Protein AF-A0A662FPD0-F1 (afdb_monomer)

Solvent-accessible surface area (backbone atoms only — not comparable to full-atom values): 5052 Å² total; per-residue (Å²): 114,72,66,61,51,59,62,49,65,75,47,68,66,35,76,45,62,53,95,88,71,51,72,80,45,68,43,41,82,64,75,65,54,89,88,61,78,83,54,94,91,59,52,70,61,48,47,26,27,22,24,51,9,54,76,39,99,46,76,27,78,29,73,45,98,83,37,36,39,35,34,18,42,73,37,36,78,79,44,76,46,77,66,121

Secondary structure (DSSP, 8-state):
-HHHHHHHTTSSSEEEE-TTS-EEEEEE--PPPTTPPP-TT--HHHHHHHHHHHHSS--EEEE-TTSEEEEEETTEEEEEEE--

Mean predicted aligned error: 2.82 Å

Sequence (84 aa):
NWESIKELAQLDGAFVMDRAGRIYCAGAYILVKNGVRAHPGFGGRHLAAASITQETDSVAFALSSSGTLRIFEDGKVVFQQDLG

Nearest PDB structures (foldseek):
  4yxm-assembly1_A  TM=8.304E-01  e=1.173E-02  Thermotoga maritima
  3c1y-assembly1_A  TM=8.215E-01  e=1.857E-02  Thermotoga maritima
  7y0d-assembly1_G  TM=8.134E-01  e=2.102E-01  Mycolicibacterium smegmatis MC2 155
  2vdw-assembly2_C  TM=4.429E-01  e=4.021E+00  Orthopoxvirus vaccinia

Structure (mmCIF, N/CA/C/O backbone):
data_AF-A0A662FPD0-F1
#
_entry.id   AF-A0A662FPD0-F1
#
loop_
_atom_site.group_PDB
_atom_site.id
_atom_site.type_symbol
_atom_site.label_atom_id
_atom_site.label_alt_id
_atom_site.label_comp_id
_atom_site.label_asym_id
_atom_site.label_entity_id
_atom_site.label_seq_id
_atom_site.pdbx_PDB_ins_code
_atom_site.Cartn_x
_atom_site.Cartn_y
_atom_site.Cartn_z
_atom_site.occupancy
_atom_site.B_iso_or_equiv
_atom_site.auth_seq_id
_atom_site.auth_comp_id
_atom_site.auth_asym_id
_atom_site.auth_atom_id
_atom_site.pdbx_PDB_model_num
ATOM 1 N N . ASN A 1 1 ? 14.738 -6.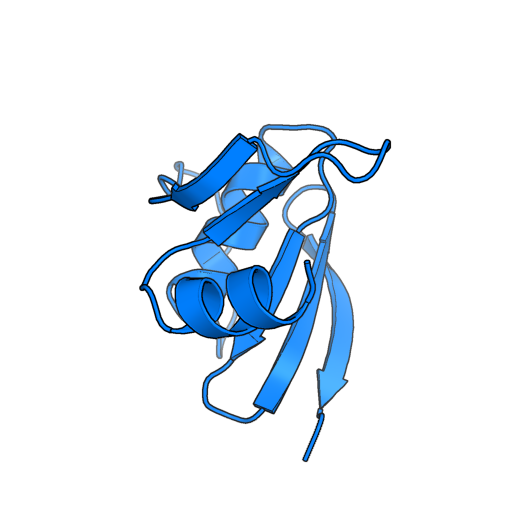291 -12.373 1.00 86.00 1 ASN A N 1
ATOM 2 C CA . ASN A 1 1 ? 15.873 -6.463 -11.442 1.00 86.00 1 ASN A CA 1
ATOM 3 C C . ASN A 1 1 ? 15.352 -6.218 -10.030 1.00 86.00 1 ASN A C 1
ATOM 5 O O . ASN A 1 1 ? 14.641 -5.238 -9.849 1.00 86.00 1 ASN A O 1
ATOM 9 N N . TRP A 1 2 ? 15.636 -7.110 -9.078 1.00 92.00 2 TRP A N 1
ATOM 10 C CA . TRP A 1 2 ? 15.179 -7.010 -7.684 1.00 92.00 2 TRP A CA 1
ATOM 11 C C . TRP A 1 2 ? 15.775 -5.806 -6.946 1.00 92.00 2 TRP A C 1
ATOM 13 O O . TRP A 1 2 ? 15.070 -5.151 -6.185 1.00 92.00 2 TRP A O 1
ATOM 23 N N . GLU A 1 3 ? 17.031 -5.457 -7.234 1.00 96.38 3 GLU A N 1
ATOM 24 C CA . GLU A 1 3 ? 17.679 -4.308 -6.590 1.00 96.38 3 GLU A CA 1
ATOM 25 C C . GLU A 1 3 ? 16.978 -2.990 -6.934 1.00 96.38 3 GLU A C 1
ATOM 27 O O . GLU A 1 3 ? 16.657 -2.212 -6.043 1.00 96.38 3 GLU A O 1
ATOM 32 N N . SER A 1 4 ? 16.570 -2.806 -8.192 1.00 93.81 4 SER A N 1
ATOM 33 C CA . SER A 1 4 ? 15.801 -1.623 -8.598 1.00 93.81 4 SER A CA 1
ATOM 34 C C . SER A 1 4 ? 14.457 -1.502 -7.870 1.00 93.81 4 SER A C 1
ATOM 36 O O . SER A 1 4 ? 14.009 -0.396 -7.591 1.00 93.81 4 SER A O 1
ATOM 38 N N . ILE A 1 5 ? 13.800 -2.624 -7.547 1.00 95.00 5 ILE A N 1
ATOM 39 C CA . ILE A 1 5 ? 12.537 -2.601 -6.791 1.00 95.00 5 ILE A CA 1
ATOM 40 C C . ILE A 1 5 ? 12.798 -2.126 -5.361 1.00 95.00 5 ILE A C 1
ATOM 42 O O . ILE A 1 5 ? 12.070 -1.267 -4.873 1.00 95.00 5 ILE A O 1
ATOM 46 N N . LYS A 1 6 ? 13.845 -2.638 -4.705 1.00 95.44 6 LYS A N 1
ATOM 47 C CA . LYS A 1 6 ? 14.223 -2.217 -3.347 1.00 95.44 6 LYS A CA 1
ATOM 48 C C . LYS A 1 6 ? 14.593 -0.739 -3.274 1.00 95.44 6 LYS A C 1
ATOM 50 O O . LYS A 1 6 ? 14.150 -0.060 -2.352 1.00 95.44 6 LYS A O 1
ATOM 55 N N . GLU A 1 7 ? 15.383 -0.259 -4.233 1.00 96.12 7 GLU A N 1
ATOM 56 C CA . GLU A 1 7 ? 15.792 1.147 -4.322 1.00 96.12 7 GLU A CA 1
ATOM 57 C C . GLU A 1 7 ? 14.571 2.059 -4.487 1.00 96.12 7 GLU A C 1
ATOM 59 O O . GLU A 1 7 ? 14.400 3.015 -3.732 1.00 96.12 7 GLU A O 1
ATOM 64 N N . LEU A 1 8 ? 13.667 1.722 -5.413 1.00 95.94 8 LEU A N 1
ATOM 65 C CA . LEU A 1 8 ? 12.443 2.490 -5.652 1.00 95.94 8 LEU A CA 1
ATOM 66 C C . LEU A 1 8 ? 11.424 2.370 -4.512 1.00 95.94 8 LEU A C 1
ATOM 68 O O . LEU A 1 8 ? 10.623 3.279 -4.323 1.00 95.94 8 LEU A O 1
ATOM 72 N N . ALA A 1 9 ? 11.446 1.282 -3.738 1.00 94.56 9 ALA A N 1
ATOM 73 C CA . ALA A 1 9 ? 10.535 1.082 -2.611 1.00 94.56 9 ALA A CA 1
ATOM 74 C C . ALA A 1 9 ? 10.822 2.007 -1.422 1.00 94.56 9 ALA A C 1
ATOM 76 O O . ALA A 1 9 ? 9.997 2.094 -0.517 1.00 94.56 9 ALA A O 1
ATOM 77 N N . GLN A 1 10 ? 11.963 2.705 -1.429 1.00 94.38 10 GLN A N 1
ATOM 78 C CA . GLN A 1 10 ? 12.249 3.770 -0.468 1.00 94.38 10 GLN A CA 1
ATOM 79 C C . GLN A 1 10 ? 11.494 5.071 -0.780 1.00 94.38 10 GLN A C 1
ATOM 81 O O . GLN A 1 10 ? 11.430 5.950 0.076 1.00 94.38 10 GLN A O 1
ATOM 86 N N . LEU A 1 11 ? 10.942 5.219 -1.990 1.00 94.75 11 LEU A N 1
ATOM 87 C CA . LEU A 1 11 ? 10.127 6.377 -2.349 1.00 94.75 11 LEU A CA 1
ATOM 88 C C . LEU 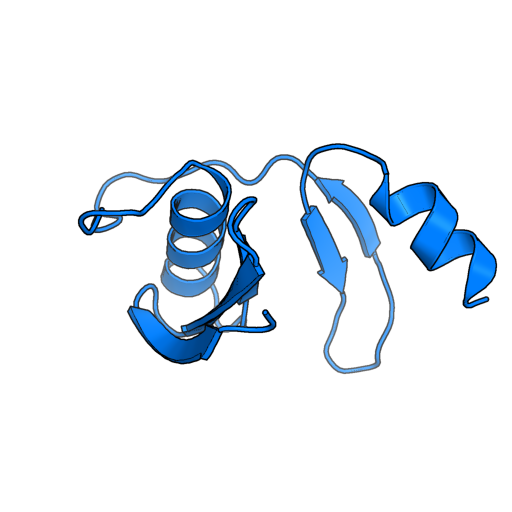A 1 11 ? 8.751 6.301 -1.683 1.00 94.75 11 LEU A C 1
ATOM 90 O O . LEU A 1 11 ? 8.162 5.228 -1.540 1.00 94.75 11 LEU A O 1
ATOM 94 N N . ASP A 1 12 ? 8.199 7.466 -1.354 1.00 93.81 12 ASP A N 1
ATOM 95 C CA . ASP A 1 12 ? 6.803 7.568 -0.944 1.00 93.81 12 ASP A CA 1
ATOM 96 C C . ASP A 1 12 ? 5.856 7.273 -2.110 1.00 93.81 12 ASP A C 1
ATOM 98 O O . ASP A 1 12 ? 6.125 7.619 -3.259 1.00 93.81 12 ASP A O 1
ATOM 102 N N . GLY A 1 13 ? 4.700 6.690 -1.794 1.00 94.69 13 GLY A N 1
ATOM 103 C CA . GLY A 1 13 ? 3.638 6.396 -2.754 1.00 94.69 13 GLY A CA 1
ATOM 104 C C . GLY A 1 13 ? 3.459 4.901 -2.993 1.00 94.69 13 GLY A C 1
ATOM 105 O O . GLY A 1 13 ? 3.672 4.085 -2.096 1.00 94.69 13 GLY A O 1
ATOM 106 N N . ALA A 1 14 ? 2.997 4.555 -4.193 1.00 97.12 14 ALA A N 1
ATOM 107 C CA . ALA A 1 14 ? 2.653 3.190 -4.573 1.00 97.12 14 ALA A CA 1
ATOM 108 C C . ALA A 1 14 ? 3.384 2.725 -5.837 1.00 97.12 14 ALA A C 1
ATOM 110 O O . ALA A 1 14 ? 3.730 3.519 -6.717 1.00 97.12 14 ALA A O 1
ATOM 111 N N . PHE A 1 15 ? 3.555 1.410 -5.943 1.00 97.44 15 PHE A N 1
ATOM 112 C CA . PHE A 1 15 ? 3.830 0.747 -7.212 1.00 97.44 15 PHE A CA 1
ATOM 113 C C . PHE A 1 15 ? 2.512 0.406 -7.902 1.00 97.44 15 PHE A C 1
ATOM 115 O O . PHE A 1 15 ? 1.568 -0.035 -7.248 1.00 97.44 15 PHE A O 1
ATOM 122 N N . VAL A 1 16 ? 2.463 0.566 -9.224 1.00 97.00 16 VAL A N 1
ATOM 123 C CA . VAL A 1 16 ? 1.341 0.100 -10.052 1.00 97.00 16 VAL A CA 1
ATOM 124 C C . VAL A 1 16 ? 1.886 -0.849 -11.100 1.00 97.00 16 VAL A C 1
ATOM 126 O O . VAL A 1 16 ? 2.844 -0.524 -11.805 1.00 97.00 16 VAL A O 1
ATOM 129 N N . MET A 1 17 ? 1.279 -2.025 -11.201 1.00 95.81 17 MET A N 1
ATOM 130 C CA . MET A 1 17 ? 1.690 -3.075 -12.123 1.00 95.81 17 MET A CA 1
ATOM 131 C C . MET A 1 17 ? 0.484 -3.823 -12.686 1.00 95.81 17 MET A C 1
ATOM 133 O O . MET A 1 17 ? -0.581 -3.829 -12.072 1.00 95.81 17 MET A O 1
ATOM 137 N N . ASP A 1 18 ? 0.646 -4.449 -13.850 1.00 96.12 18 ASP A N 1
ATOM 138 C CA . ASP A 1 18 ? -0.371 -5.351 -14.399 1.00 96.12 18 ASP A CA 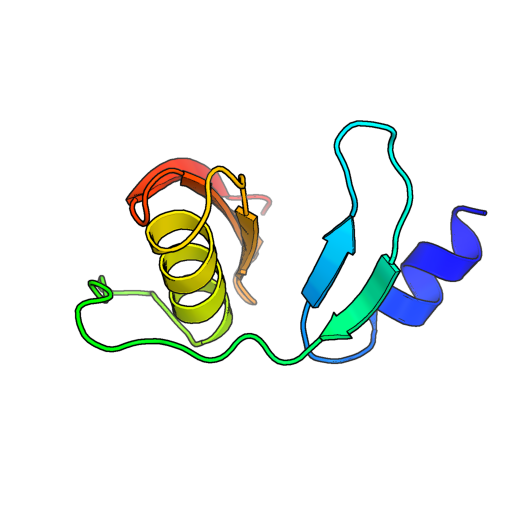1
ATOM 139 C C . ASP A 1 18 ? -0.226 -6.790 -13.884 1.00 96.12 18 ASP A C 1
ATOM 141 O O . ASP A 1 18 ? 0.723 -7.164 -13.191 1.00 96.12 18 ASP A O 1
ATOM 145 N N . ARG A 1 19 ? -1.185 -7.627 -14.292 1.00 94.44 19 ARG A N 1
ATOM 146 C CA . ARG A 1 19 ? -1.231 -9.065 -14.000 1.00 94.44 19 ARG A CA 1
ATOM 147 C C . ARG A 1 19 ? -0.082 -9.858 -14.635 1.00 94.44 19 ARG A C 1
ATOM 149 O O . ARG A 1 19 ? 0.169 -10.976 -14.203 1.00 94.44 19 ARG A O 1
ATOM 156 N N . ALA A 1 20 ? 0.606 -9.309 -15.640 1.00 96.00 20 ALA A N 1
ATOM 157 C CA . ALA A 1 20 ? 1.775 -9.937 -16.257 1.00 96.00 20 ALA A CA 1
ATOM 158 C C . ALA A 1 20 ? 3.077 -9.626 -15.496 1.00 96.00 20 ALA A C 1
ATOM 160 O O . ALA A 1 20 ? 4.139 -10.131 -15.860 1.00 96.00 20 ALA A O 1
ATOM 161 N N . GLY A 1 21 ? 3.011 -8.813 -14.438 1.00 92.12 21 GLY A N 1
ATOM 162 C CA . GLY A 1 21 ? 4.164 -8.468 -13.617 1.00 92.12 21 GLY A CA 1
ATOM 163 C C . GLY A 1 21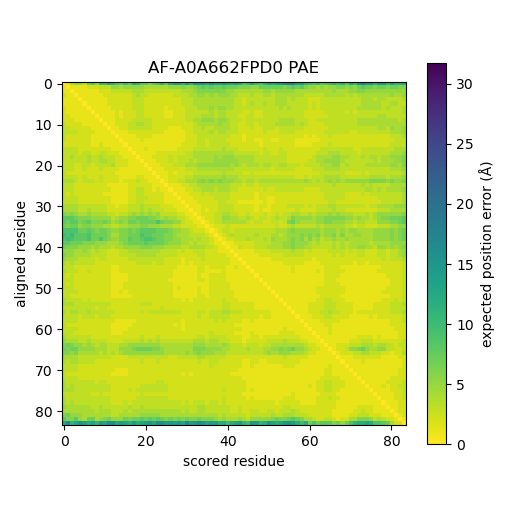 ? 4.912 -7.217 -14.079 1.00 92.12 21 GLY A C 1
ATOM 164 O O . GLY A 1 21 ? 5.988 -6.927 -13.553 1.00 92.12 21 GLY A O 1
ATOM 165 N N . ARG A 1 22 ? 4.386 -6.460 -15.052 1.00 94.94 22 ARG A N 1
ATOM 166 C CA . ARG A 1 22 ? 5.034 -5.238 -15.540 1.00 94.94 22 ARG A CA 1
ATOM 167 C C . ARG A 1 22 ? 4.689 -4.060 -14.637 1.00 94.94 22 ARG A C 1
ATOM 169 O O . ARG A 1 22 ? 3.529 -3.680 -14.532 1.00 94.94 22 ARG A O 1
ATOM 176 N N . ILE A 1 23 ? 5.707 -3.439 -14.045 1.00 95.81 23 ILE A N 1
ATOM 177 C CA . ILE A 1 23 ? 5.572 -2.197 -13.273 1.00 95.81 23 ILE A CA 1
ATOM 178 C C . ILE A 1 23 ? 5.475 -1.009 -14.241 1.00 95.81 23 ILE A C 1
ATOM 180 O O . ILE A 1 23 ? 6.361 -0.813 -15.073 1.00 95.81 23 ILE A O 1
ATOM 184 N N . TYR A 1 24 ? 4.412 -0.212 -14.122 1.00 95.56 24 TYR A N 1
ATOM 185 C CA . TYR A 1 24 ? 4.207 1.019 -14.894 1.00 95.56 24 TYR A CA 1
ATOM 186 C C . TYR A 1 24 ? 4.790 2.242 -14.197 1.00 95.56 24 TYR A C 1
ATOM 188 O O . TYR A 1 24 ? 5.325 3.131 -14.856 1.00 95.56 24 TYR A O 1
ATOM 196 N N . CYS A 1 25 ? 4.696 2.290 -12.869 1.00 94.56 25 CYS A N 1
ATOM 197 C CA . CYS A 1 25 ? 5.216 3.394 -12.076 1.00 94.56 25 CYS A CA 1
ATOM 198 C C . CYS A 1 25 ? 5.591 2.953 -10.660 1.00 94.56 25 CYS A C 1
ATOM 200 O O . CYS A 1 25 ? 5.024 2.003 -10.114 1.00 94.56 25 CYS A O 1
ATOM 202 N N . ALA A 1 26 ? 6.521 3.702 -10.072 1.00 96.06 26 ALA A N 1
ATOM 203 C CA . ALA A 1 26 ? 6.876 3.676 -8.661 1.00 96.06 26 ALA A CA 1
ATOM 204 C C . ALA A 1 26 ? 6.695 5.089 -8.090 1.00 96.06 26 ALA A C 1
ATOM 206 O O . ALA A 1 26 ? 6.888 6.071 -8.808 1.00 96.06 26 ALA A O 1
ATOM 207 N N . GLY A 1 27 ? 6.301 5.187 -6.822 1.00 95.81 27 GLY A N 1
ATOM 208 C CA . GLY A 1 27 ? 6.044 6.464 -6.156 1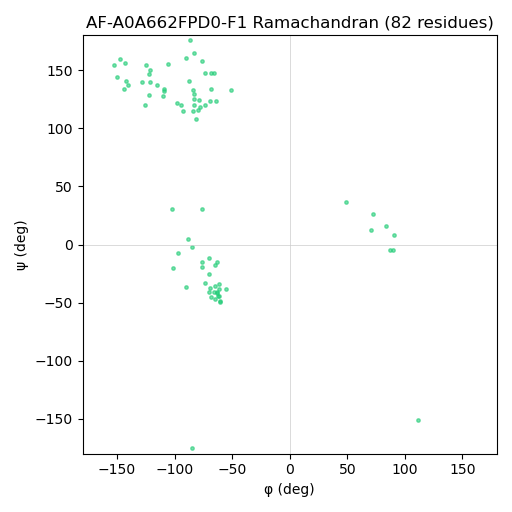.00 95.81 27 GLY A CA 1
ATOM 209 C C . GLY A 1 27 ? 4.761 7.174 -6.603 1.00 95.81 27 GLY A C 1
ATOM 210 O O . GLY A 1 27 ? 4.659 8.397 -6.548 1.00 95.81 27 GLY A O 1
ATOM 211 N N . ALA A 1 28 ? 3.765 6.423 -7.080 1.00 96.88 28 ALA A N 1
ATOM 212 C CA . ALA A 1 28 ? 2.495 6.998 -7.506 1.00 96.88 28 ALA A CA 1
ATOM 213 C C . ALA A 1 28 ? 1.697 7.545 -6.314 1.00 96.88 28 ALA A C 1
ATOM 215 O O . ALA A 1 28 ? 1.508 6.853 -5.308 1.00 96.88 28 ALA A O 1
ATOM 216 N N . TYR A 1 29 ? 1.166 8.760 -6.460 1.00 96.56 29 TYR A N 1
ATOM 217 C CA . TYR A 1 29 ? 0.167 9.302 -5.546 1.00 96.56 29 TYR A CA 1
ATOM 218 C C . TYR A 1 29 ? -1.223 8.806 -5.949 1.00 96.56 29 TYR A C 1
ATOM 220 O O . TYR A 1 29 ? -1.735 9.150 -7.015 1.00 96.56 29 TYR A O 1
ATOM 228 N N . ILE A 1 30 ? -1.841 8.005 -5.085 1.00 96.81 30 ILE A N 1
ATOM 229 C CA . ILE A 1 30 ? -3.201 7.510 -5.294 1.00 96.81 30 ILE A CA 1
ATOM 230 C C . ILE A 1 30 ? -4.177 8.458 -4.605 1.00 96.81 30 ILE A C 1
ATOM 232 O O . ILE A 1 30 ? -4.189 8.584 -3.380 1.00 96.81 30 ILE A O 1
ATOM 236 N N . LEU A 1 31 ? -5.000 9.124 -5.411 1.00 95.38 31 LEU A N 1
ATOM 237 C CA . LEU A 1 31 ? -6.027 10.028 -4.915 1.00 95.38 31 LEU A CA 1
ATOM 238 C C . LEU A 1 31 ? -7.131 9.233 -4.210 1.00 95.38 31 LEU A C 1
ATOM 240 O O . LEU A 1 31 ? -7.772 8.382 -4.823 1.00 95.38 31 LEU A O 1
ATOM 244 N N . VAL A 1 32 ? -7.394 9.570 -2.949 1.00 96.94 32 VAL A N 1
ATOM 245 C CA . VAL A 1 32 ? -8.514 9.008 -2.189 1.00 96.94 32 VAL A CA 1
ATOM 246 C C . VAL A 1 32 ? -9.807 9.691 -2.630 1.00 96.94 32 VAL A C 1
ATOM 248 O O . VAL A 1 32 ? -9.951 10.909 -2.506 1.00 96.94 32 VAL A O 1
ATOM 251 N N . LYS A 1 33 ? -10.738 8.911 -3.175 1.00 94.12 33 LYS A N 1
ATOM 252 C CA . LYS A 1 33 ? -12.059 9.375 -3.605 1.00 94.12 33 LYS A CA 1
ATOM 253 C C . LYS A 1 33 ? -13.041 9.427 -2.433 1.00 94.12 33 LYS A C 1
ATOM 255 O O . LYS A 1 33 ? -12.816 8.867 -1.360 1.00 94.12 33 LYS A O 1
ATOM 260 N N . ASN A 1 34 ? -14.150 10.129 -2.644 1.00 91.62 34 ASN A N 1
ATOM 261 C CA . ASN A 1 34 ? -15.233 10.194 -1.668 1.00 91.62 34 ASN A CA 1
ATOM 262 C C . ASN A 1 34 ? -15.893 8.818 -1.503 1.00 91.62 34 ASN A C 1
ATOM 264 O O . ASN A 1 34 ? -16.015 8.071 -2.465 1.00 91.62 34 ASN A O 1
ATOM 268 N N . GLY A 1 35 ? -16.373 8.508 -0.296 1.00 89.56 35 GLY A N 1
ATOM 269 C CA . GLY A 1 35 ? -17.085 7.253 -0.022 1.00 89.56 35 GLY A CA 1
ATOM 270 C C . GLY A 1 35 ? -16.194 6.082 0.405 1.00 89.56 35 GLY A C 1
ATOM 271 O O . GLY A 1 35 ? -16.722 5.044 0.811 1.00 89.56 35 GLY A O 1
ATOM 272 N N . VAL A 1 36 ? -14.869 6.261 0.405 1.00 93.56 36 VAL A N 1
ATOM 273 C CA . VAL A 1 36 ? -13.924 5.300 0.985 1.00 93.56 36 VAL A CA 1
ATOM 274 C C . VAL A 1 36 ? -14.152 5.208 2.492 1.00 93.56 36 VAL A C 1
ATOM 276 O O . VAL A 1 36 ? -14.102 6.207 3.213 1.00 93.56 36 VAL A O 1
ATOM 279 N N . ARG A 1 37 ? -14.406 3.993 2.987 1.00 88.56 37 ARG A N 1
ATOM 280 C CA . ARG A 1 37 ? -14.622 3.754 4.419 1.00 88.56 37 ARG A CA 1
ATOM 281 C C . ARG A 1 37 ? -13.286 3.689 5.153 1.00 88.56 37 ARG A C 1
ATOM 283 O O . ARG A 1 37 ? -12.488 2.780 4.939 1.00 88.56 37 ARG A O 1
ATOM 290 N N . ALA A 1 38 ? -13.065 4.637 6.057 1.00 88.31 38 ALA A N 1
ATOM 291 C CA . ALA A 1 38 ? -11.955 4.588 6.999 1.00 88.31 38 ALA A CA 1
ATOM 292 C C . ALA A 1 38 ? -12.323 3.714 8.208 1.00 88.31 38 ALA A C 1
ATOM 294 O O . ALA A 1 38 ? -13.365 3.914 8.833 1.00 88.31 38 ALA A O 1
ATOM 295 N N . HIS A 1 39 ? -11.449 2.770 8.556 1.00 87.81 39 HIS A N 1
ATOM 296 C CA . HIS A 1 39 ? -11.554 1.976 9.779 1.00 87.81 39 HIS A CA 1
ATOM 297 C C . HIS A 1 39 ? -10.506 2.432 10.808 1.00 87.81 39 HIS A C 1
ATOM 299 O O . HIS A 1 39 ? -9.4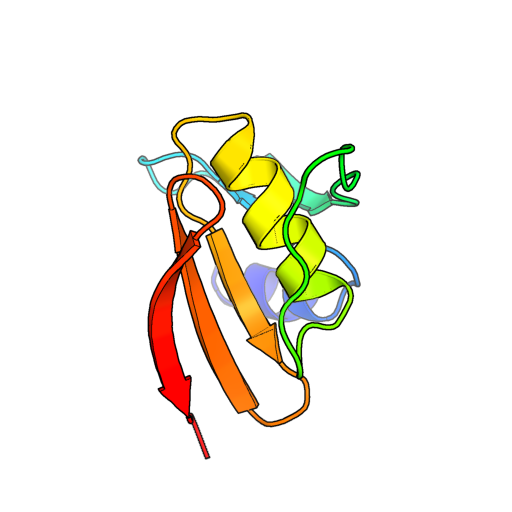63 2.967 10.421 1.00 87.81 39 HIS A O 1
ATOM 305 N N . PRO A 1 40 ? -10.728 2.224 12.119 1.00 88.69 40 PRO A N 1
ATOM 306 C CA . PRO A 1 40 ? -9.701 2.477 13.126 1.00 88.69 40 PRO A CA 1
ATOM 307 C C . PRO A 1 40 ? -8.378 1.781 12.771 1.00 88.69 40 PRO A C 1
ATOM 309 O O . PRO A 1 40 ? -8.363 0.615 12.383 1.00 88.69 40 PRO A O 1
ATOM 312 N N . GLY A 1 41 ? -7.267 2.514 12.868 1.00 87.00 41 GLY A N 1
ATOM 313 C CA . GLY A 1 41 ? -5.940 2.041 12.452 1.00 87.00 41 GLY A CA 1
ATOM 314 C C . GLY A 1 41 ? -5.602 2.282 10.974 1.00 87.00 41 GLY A C 1
ATOM 315 O O . GLY A 1 41 ? -4.462 2.051 10.564 1.00 87.00 41 GLY A O 1
ATOM 316 N N . PHE A 1 42 ? -6.536 2.791 10.162 1.00 92.88 42 PHE A N 1
ATOM 317 C CA . PHE A 1 42 ? -6.249 3.131 8.769 1.00 92.88 42 PHE A CA 1
ATOM 318 C C . PHE A 1 42 ? -5.571 4.501 8.659 1.00 92.88 42 PHE A C 1
ATOM 320 O O . PHE A 1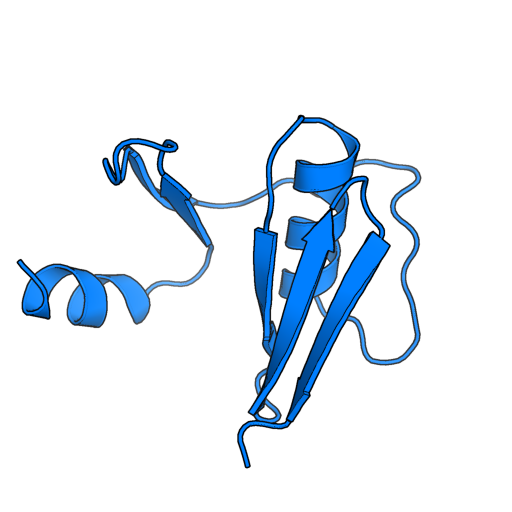 42 ? -6.195 5.541 8.823 1.00 92.88 42 PHE A O 1
ATOM 327 N N . GLY A 1 43 ? -4.278 4.497 8.330 1.00 93.25 43 GLY A N 1
ATOM 328 C CA . GLY A 1 43 ? -3.572 5.655 7.763 1.00 93.25 43 GLY A CA 1
ATOM 329 C C . GLY A 1 43 ? -3.708 5.799 6.235 1.00 93.25 43 GLY A C 1
ATOM 330 O O . GLY A 1 43 ? -4.371 4.998 5.577 1.00 93.25 43 GLY A O 1
ATOM 331 N N . GLY A 1 44 ? -3.003 6.779 5.655 1.00 94.00 44 GLY A N 1
ATOM 332 C CA . GLY A 1 44 ? -3.114 7.158 4.235 1.00 94.00 44 GLY A CA 1
ATOM 333 C C . GLY A 1 44 ? -2.897 6.026 3.220 1.00 94.00 44 GLY A C 1
ATOM 334 O O . GLY A 1 44 ? -3.647 5.940 2.254 1.00 94.00 44 GLY A O 1
ATOM 335 N N . ARG A 1 45 ? -1.954 5.101 3.461 1.00 95.75 45 ARG A N 1
ATOM 336 C CA . ARG A 1 45 ? -1.729 3.933 2.577 1.00 95.75 45 ARG A CA 1
ATOM 337 C C . ARG A 1 45 ? -2.955 3.023 2.489 1.00 95.75 45 ARG A C 1
ATOM 339 O O . ARG A 1 45 ? -3.278 2.528 1.417 1.00 95.75 45 ARG A O 1
ATOM 346 N N . HIS A 1 46 ? -3.659 2.840 3.605 1.00 97.12 46 HIS A N 1
ATOM 347 C CA . HIS A 1 46 ? -4.874 2.031 3.643 1.00 97.12 46 HIS A CA 1
ATOM 348 C C . HIS A 1 46 ? -6.016 2.717 2.891 1.00 97.12 46 HIS A C 1
ATOM 350 O O . HIS A 1 46 ? -6.735 2.061 2.149 1.00 97.12 46 HIS A O 1
ATOM 356 N N . LEU A 1 47 ? -6.154 4.039 3.038 1.00 97.31 47 LEU A N 1
ATOM 357 C CA . LEU A 1 47 ? -7.174 4.809 2.319 1.00 97.31 47 LEU A CA 1
ATOM 358 C C . LEU A 1 47 ? -6.919 4.814 0.809 1.00 97.31 47 LEU A C 1
ATOM 360 O O . LEU A 1 47 ? -7.854 4.647 0.036 1.00 97.31 47 LEU A O 1
ATOM 364 N N . ALA A 1 48 ? -5.660 4.945 0.390 1.00 97.38 48 ALA A N 1
ATOM 365 C CA . ALA A 1 48 ? -5.257 4.822 -1.007 1.00 97.38 48 ALA A CA 1
ATOM 366 C C . ALA A 1 48 ? -5.588 3.434 -1.581 1.00 97.38 48 ALA A C 1
ATOM 368 O O . ALA A 1 48 ? -6.214 3.341 -2.635 1.00 97.38 48 ALA A O 1
ATOM 369 N N . ALA A 1 49 ? -5.216 2.364 -0.868 1.00 97.81 49 ALA A N 1
ATOM 370 C CA . ALA A 1 49 ? -5.487 0.987 -1.278 1.00 97.81 49 ALA A CA 1
ATOM 371 C C . ALA A 1 49 ? -6.994 0.690 -1.361 1.00 97.81 49 ALA A C 1
ATOM 373 O O . ALA A 1 49 ? -7.461 0.126 -2.349 1.00 97.81 49 ALA A O 1
ATOM 374 N N . ALA A 1 50 ? -7.773 1.125 -0.369 1.00 97.75 50 ALA A N 1
ATOM 375 C CA . ALA A 1 50 ? -9.226 1.004 -0.407 1.00 97.75 50 ALA A CA 1
ATOM 376 C C . ALA A 1 50 ? -9.832 1.820 -1.562 1.00 97.75 50 ALA A C 1
ATOM 378 O O . ALA A 1 50 ? -10.700 1.329 -2.270 1.00 97.75 50 ALA A O 1
ATOM 379 N N . SER A 1 51 ? -9.347 3.040 -1.807 1.00 97.75 51 SER A N 1
ATOM 380 C CA . SER A 1 51 ? -9.882 3.885 -2.876 1.00 97.75 51 SER A CA 1
ATOM 381 C C . SER A 1 51 ? -9.641 3.313 -4.266 1.00 97.75 51 SER A C 1
ATOM 383 O O . SER A 1 51 ? -10.558 3.308 -5.076 1.00 97.75 51 SER A O 1
ATOM 385 N N . ILE A 1 52 ? -8.423 2.861 -4.576 1.00 97.31 52 ILE A N 1
ATOM 386 C CA . ILE A 1 52 ? -8.123 2.386 -5.933 1.00 97.31 52 ILE A CA 1
ATOM 387 C C . ILE A 1 52 ? -8.855 1.081 -6.246 1.00 97.31 52 ILE A C 1
ATOM 389 O O . ILE A 1 52 ? -9.347 0.914 -7.357 1.00 97.31 52 ILE A O 1
ATOM 393 N N . THR A 1 53 ? -8.982 0.193 -5.260 1.00 97.94 53 THR A N 1
ATOM 394 C CA . THR A 1 53 ? -9.694 -1.088 -5.408 1.00 97.94 53 THR A CA 1
ATOM 395 C C . THR A 1 53 ? -11.209 -0.924 -5.384 1.00 97.94 53 THR A C 1
ATOM 397 O O . THR A 1 53 ? -11.918 -1.799 -5.851 1.00 97.94 53 THR A O 1
ATOM 400 N N . GLN A 1 54 ? -11.731 0.189 -4.863 1.00 97.50 54 GLN A N 1
ATOM 401 C CA . GLN A 1 54 ? -13.148 0.536 -4.992 1.00 97.50 54 GLN A CA 1
ATOM 402 C C . GLN A 1 5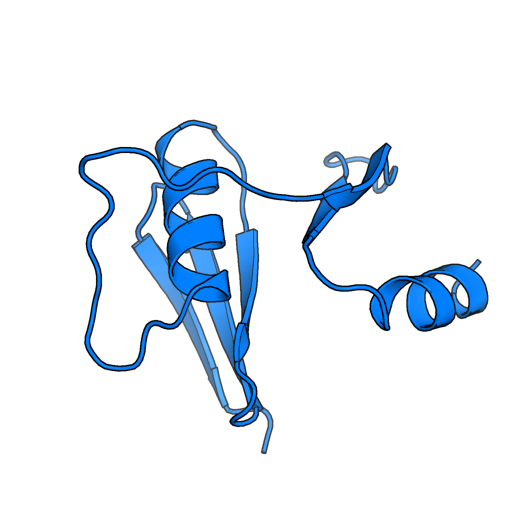4 ? -13.501 1.015 -6.408 1.00 97.50 54 GLN A C 1
ATOM 404 O O . GLN A 1 54 ? -14.615 0.794 -6.871 1.00 97.50 54 GLN A O 1
ATOM 409 N N . GLU A 1 55 ? -12.568 1.692 -7.078 1.00 97.12 55 GLU A N 1
ATOM 410 C CA . GLU A 1 55 ? -12.790 2.340 -8.380 1.00 97.12 55 GLU A CA 1
ATOM 411 C C . GLU A 1 55 ? -12.324 1.484 -9.573 1.00 97.12 55 GLU A C 1
ATOM 413 O O . GLU A 1 55 ? -12.525 1.863 -10.726 1.00 97.12 55 GLU A O 1
ATOM 418 N N . THR A 1 56 ? -11.652 0.358 -9.319 1.00 96.19 56 THR A N 1
ATOM 419 C CA . THR A 1 56 ? -11.069 -0.514 -10.350 1.00 96.19 56 THR A CA 1
ATOM 420 C C . THR A 1 56 ? -11.107 -1.977 -9.915 1.00 96.19 56 THR A C 1
ATOM 422 O O . THR A 1 56 ? -11.074 -2.255 -8.723 1.00 96.19 56 THR A O 1
ATOM 425 N N . ASP A 1 57 ? -11.014 -2.912 -10.865 1.00 96.56 57 ASP A N 1
ATOM 426 C CA . ASP A 1 57 ? -10.913 -4.363 -10.600 1.00 96.56 57 ASP A CA 1
ATOM 427 C C . ASP A 1 57 ? -9.506 -4.804 -10.122 1.00 96.56 57 ASP A C 1
ATOM 429 O O . ASP A 1 57 ? -9.009 -5.889 -10.463 1.00 96.56 57 ASP A O 1
ATOM 433 N N . SER A 1 58 ? -8.796 -3.915 -9.423 1.00 97.19 58 SER A N 1
ATOM 434 C CA . SER A 1 58 ? -7.446 -4.161 -8.919 1.00 97.19 58 SER A CA 1
ATOM 435 C C . SER A 1 58 ? -7.462 -4.773 -7.521 1.00 97.19 58 SER A C 1
ATOM 437 O O . SER A 1 58 ? -8.428 -4.664 -6.771 1.00 97.19 58 SER A O 1
ATOM 439 N N . VAL A 1 59 ? -6.338 -5.392 -7.168 1.00 98.12 59 VAL A N 1
ATOM 440 C CA . VAL A 1 59 ? -6.023 -5.810 -5.802 1.00 98.12 59 VAL A CA 1
ATOM 441 C C . VAL A 1 59 ? -4.909 -4.901 -5.301 1.00 98.12 59 VAL A C 1
ATOM 443 O O . VAL A 1 59 ? -3.931 -4.679 -6.020 1.00 98.12 59 VAL A O 1
ATOM 446 N N . ALA A 1 60 ? -5.028 -4.381 -4.080 1.00 98.06 60 ALA A N 1
ATOM 447 C CA . ALA A 1 60 ? -4.014 -3.504 -3.499 1.00 98.06 60 ALA A CA 1
ATOM 448 C C . ALA A 1 60 ? -3.453 -4.060 -2.193 1.00 98.06 60 ALA A C 1
ATOM 450 O O . ALA A 1 60 ? -4.179 -4.559 -1.339 1.00 98.06 60 ALA A O 1
ATOM 451 N N . PHE A 1 61 ? -2.144 -3.909 -2.018 1.00 97.69 61 PHE A N 1
ATOM 452 C CA . PHE A 1 61 ? -1.414 -4.323 -0.825 1.00 97.69 61 PHE A CA 1
ATOM 453 C C . PHE A 1 61 ? -0.956 -3.072 -0.076 1.00 97.69 61 PHE A C 1
ATOM 455 O O . PHE A 1 61 ? -0.319 -2.196 -0.659 1.00 97.69 61 PHE A O 1
ATOM 462 N N . ALA A 1 62 ? -1.258 -2.985 1.218 1.00 96.88 62 ALA A N 1
ATOM 463 C CA . ALA A 1 62 ? -0.793 -1.905 2.080 1.00 96.88 62 ALA A CA 1
ATOM 464 C C . ALA A 1 62 ? -0.071 -2.481 3.299 1.00 96.88 62 ALA A C 1
ATOM 466 O O . ALA A 1 62 ? -0.668 -3.205 4.095 1.00 96.88 62 ALA A O 1
ATOM 467 N N . LEU A 1 63 ? 1.204 -2.123 3.454 1.00 95.25 63 LEU A N 1
ATOM 468 C CA . LEU A 1 63 ? 1.991 -2.404 4.650 1.00 95.25 63 LEU A CA 1
ATOM 469 C C . LEU A 1 63 ? 1.993 -1.164 5.554 1.00 95.25 63 LEU A C 1
ATOM 471 O O . LEU A 1 63 ? 2.383 -0.067 5.136 1.00 95.25 63 LEU A O 1
ATOM 475 N N . SER A 1 64 ? 1.518 -1.318 6.788 1.00 92.56 64 SER A N 1
ATOM 476 C CA . SER A 1 64 ? 1.558 -0.248 7.782 1.00 92.56 64 SER A CA 1
ATOM 477 C C . SER A 1 64 ? 2.967 -0.077 8.348 1.00 92.56 64 SER A C 1
ATOM 479 O O . SER A 1 64 ? 3.766 -1.010 8.385 1.00 92.56 64 SER A O 1
ATOM 481 N N . SER A 1 65 ? 3.252 1.109 8.888 1.00 89.19 65 SER A N 1
ATOM 482 C CA . SER A 1 65 ? 4.503 1.359 9.617 1.00 89.19 65 SER A CA 1
ATOM 483 C C . SER A 1 65 ? 4.647 0.498 10.882 1.00 89.19 65 SER A C 1
ATOM 485 O O . SER A 1 65 ? 5.737 0.399 11.424 1.00 89.19 65 SER A O 1
ATOM 487 N N . SER A 1 66 ? 3.554 -0.114 11.353 1.00 89.62 66 SER A N 1
ATOM 488 C CA . SER A 1 66 ? 3.541 -1.058 12.476 1.00 89.62 66 SER A CA 1
ATOM 489 C C . SER A 1 66 ? 3.789 -2.512 12.057 1.00 89.62 66 SER A C 1
ATOM 491 O O . SER A 1 66 ? 3.666 -3.395 12.896 1.00 89.62 66 SER A O 1
ATOM 493 N N .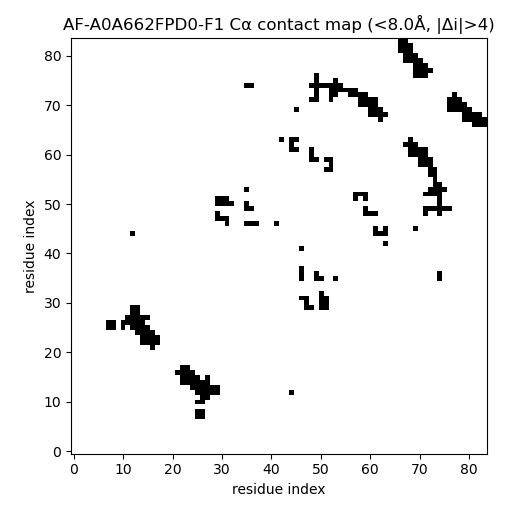 GLY A 1 67 ? 4.079 -2.778 10.778 1.00 92.12 67 GLY A N 1
ATOM 494 C CA . GLY A 1 67 ? 4.352 -4.129 10.282 1.00 92.12 67 GLY A CA 1
ATOM 495 C C . GLY A 1 67 ? 3.110 -4.957 9.942 1.00 92.12 67 GLY A C 1
ATOM 496 O O . GLY A 1 67 ? 3.217 -6.164 9.778 1.00 92.12 67 GLY A O 1
ATOM 497 N N . THR A 1 68 ? 1.928 -4.352 9.804 1.00 94.94 68 THR A N 1
ATOM 498 C CA . THR A 1 68 ? 0.715 -5.080 9.400 1.00 94.94 68 THR A CA 1
ATOM 499 C C . THR A 1 68 ? 0.503 -4.980 7.893 1.00 94.94 68 THR A C 1
ATOM 501 O O . THR A 1 68 ? 0.306 -3.882 7.364 1.00 94.94 68 THR A O 1
ATOM 504 N N . LEU A 1 69 ? 0.481 -6.119 7.204 1.00 96.81 69 LEU A N 1
ATOM 505 C CA . LEU A 1 69 ? 0.068 -6.239 5.809 1.00 96.81 69 LEU A CA 1
ATOM 506 C C . LEU A 1 69 ? -1.454 -6.371 5.716 1.00 96.81 69 LEU A C 1
ATOM 508 O O . LEU A 1 69 ? -2.063 -7.193 6.401 1.00 96.81 69 LEU A O 1
ATOM 512 N N . ARG A 1 70 ? -2.069 -5.600 4.819 1.00 97.31 70 ARG A N 1
ATOM 513 C CA . ARG A 1 70 ? -3.477 -5.736 4.431 1.00 97.31 70 ARG A CA 1
ATOM 514 C C . ARG A 1 70 ? -3.612 -5.827 2.919 1.00 97.31 70 ARG A C 1
ATOM 516 O O . ARG A 1 70 ? -2.939 -5.089 2.201 1.00 97.31 70 ARG A O 1
ATOM 523 N N . ILE A 1 71 ? -4.507 -6.698 2.467 1.00 98.19 71 ILE A N 1
ATOM 524 C CA . ILE A 1 71 ? -4.890 -6.841 1.060 1.00 98.19 71 ILE A CA 1
ATOM 525 C C . ILE A 1 71 ? -6.311 -6.317 0.899 1.00 98.19 71 ILE A C 1
ATOM 527 O O . ILE A 1 71 ? -7.192 -6.659 1.694 1.00 98.19 71 ILE A O 1
ATOM 531 N N . PHE A 1 72 ? -6.506 -5.482 -0.113 1.00 98.12 72 PHE A N 1
ATOM 532 C CA . PHE A 1 72 ? -7.762 -4.829 -0.434 1.00 98.12 72 PHE A CA 1
ATOM 533 C C . PHE A 1 72 ? -8.297 -5.301 -1.783 1.00 98.12 72 PHE A C 1
ATOM 535 O O . PHE A 1 72 ? -7.535 -5.374 -2.747 1.00 98.12 72 PHE A O 1
ATOM 542 N N . GLU A 1 73 ? -9.603 -5.552 -1.833 1.00 98.19 73 GLU A N 1
ATOM 543 C CA . GLU A 1 73 ? -10.401 -5.808 -3.038 1.00 98.19 73 GLU A CA 1
ATOM 544 C C . GLU A 1 73 ? -11.771 -5.142 -2.849 1.00 98.19 73 GLU A C 1
ATOM 546 O O . GLU A 1 73 ? -12.302 -5.135 -1.733 1.00 98.19 73 GLU A O 1
ATOM 551 N N . ASP A 1 74 ? -12.328 -4.529 -3.896 1.00 97.06 74 ASP A N 1
ATOM 552 C CA . ASP A 1 74 ? -13.605 -3.794 -3.852 1.00 97.06 74 ASP A CA 1
ATOM 553 C C . ASP A 1 74 ? -13.704 -2.783 -2.687 1.00 97.06 74 ASP A C 1
ATOM 555 O O . ASP A 1 74 ? -14.744 -2.625 -2.033 1.00 97.06 74 ASP A O 1
ATOM 559 N N . GLY A 1 75 ? -12.585 -2.130 -2.360 1.00 96.44 75 GLY A N 1
ATOM 560 C CA . GLY A 1 75 ? -12.479 -1.173 -1.259 1.00 96.44 75 GLY A CA 1
ATOM 561 C C . GLY A 1 75 ? -12.548 -1.771 0.148 1.00 96.44 75 GLY A C 1
ATOM 562 O O . GLY A 1 75 ? -12.692 -1.028 1.123 1.00 96.44 75 GLY A O 1
ATOM 563 N N . LYS A 1 76 ? -12.445 -3.095 0.289 1.00 96.25 76 LYS A N 1
ATOM 564 C CA . LYS A 1 76 ? -12.541 -3.820 1.565 1.00 96.25 76 LYS A CA 1
ATOM 565 C C . LYS A 1 76 ? -11.279 -4.622 1.826 1.00 96.25 76 LYS A C 1
ATOM 567 O O . LYS A 1 76 ? -10.647 -5.114 0.904 1.00 96.25 76 LYS A O 1
ATOM 572 N N . VAL A 1 77 ? -10.944 -4.803 3.101 1.00 97.12 77 VAL A N 1
ATOM 573 C CA . VAL A 1 77 ? -9.870 -5.721 3.494 1.00 97.12 77 VAL A CA 1
ATOM 574 C C . VAL A 1 77 ? -10.363 -7.155 3.335 1.00 97.12 77 VAL A C 1
ATOM 576 O O . VAL A 1 77 ? -11.327 -7.544 3.992 1.00 97.12 77 VAL A O 1
ATOM 579 N N . VAL A 1 78 ? -9.684 -7.932 2.494 1.00 98.00 78 VAL A N 1
ATOM 580 C CA . VAL A 1 78 ? -9.953 -9.367 2.295 1.00 98.00 78 VAL A CA 1
ATOM 581 C C . VAL A 1 78 ? -8.960 -10.255 3.040 1.00 98.00 78 VAL A C 1
ATOM 583 O O . VAL A 1 78 ? -9.250 -11.413 3.325 1.00 98.00 78 VAL A O 1
ATOM 586 N N . PHE A 1 79 ? -7.798 -9.707 3.403 1.00 97.81 79 PHE A N 1
ATOM 587 C CA . PHE A 1 79 ? -6.766 -10.407 4.161 1.00 97.81 79 PHE A CA 1
ATOM 588 C C . PHE A 1 79 ? -5.959 -9.432 5.020 1.00 97.81 79 PHE A C 1
ATOM 590 O O . PHE A 1 79 ? -5.678 -8.305 4.604 1.00 97.81 79 PHE A O 1
ATOM 597 N N . GLN A 1 80 ? -5.553 -9.882 6.207 1.00 96.12 80 GLN A N 1
ATOM 598 C CA . GLN A 1 80 ? -4.669 -9.151 7.109 1.00 96.12 80 GLN A CA 1
ATOM 599 C C . GLN A 1 80 ? -3.676 -10.114 7.762 1.00 96.12 80 GLN A C 1
ATOM 601 O O . GLN A 1 80 ? -4.071 -11.177 8.236 1.00 96.12 80 GLN A O 1
ATOM 606 N N . GLN A 1 81 ? -2.414 -9.695 7.850 1.00 96.50 81 GLN A N 1
ATOM 607 C CA . GLN A 1 81 ? -1.370 -10.407 8.577 1.00 96.50 81 GLN A CA 1
ATOM 608 C C . GLN A 1 81 ? -0.406 -9.428 9.245 1.00 96.50 81 GLN A C 1
ATOM 610 O O . GLN A 1 81 ? 0.075 -8.493 8.608 1.00 96.50 81 GLN A O 1
ATOM 615 N N . ASP A 1 82 ? -0.090 -9.671 10.512 1.00 95.56 82 ASP A N 1
ATOM 616 C CA . ASP A 1 82 ? 0.996 -8.982 11.204 1.00 95.56 82 ASP A CA 1
ATOM 617 C C . ASP A 1 82 ? 2.325 -9.680 10.881 1.00 95.56 82 ASP A C 1
ATOM 619 O O . ASP A 1 82 ? 2.452 -10.894 11.040 1.00 95.56 82 ASP A O 1
ATOM 623 N N . LEU A 1 83 ? 3.297 -8.916 10.376 1.00 90.00 83 LEU A N 1
ATOM 624 C CA . LEU A 1 83 ? 4.605 -9.389 9.901 1.00 90.00 83 LEU A CA 1
ATOM 625 C C . LEU A 1 83 ? 5.727 -9.117 10.915 1.00 90.00 83 LEU A C 1
ATOM 627 O O . LEU A 1 83 ? 6.851 -8.849 10.500 1.00 90.00 83 LEU A O 1
ATOM 631 N N . GLY A 1 84 ? 5.381 -9.119 12.207 1.00 68.75 84 GLY A N 1
ATOM 632 C CA . GLY A 1 84 ? 6.259 -8.769 13.332 1.00 68.75 84 GLY A CA 1
ATOM 633 C C . GLY A 1 84 ? 7.681 -9.312 13.244 1.00 68.75 84 GLY A C 1
ATOM 634 O O . GLY A 1 84 ? 7.852 -10.478 12.823 1.00 68.75 84 GLY A O 1
#

Foldseek 3Di:
DVVVVVVLVVAADDWDDDPVGDTPDGNDDQDQDPPQDDDPPDDPQLSSQLRVQLVDQDKDWGADPQQKIFIDHNSDTPDIDRRD

Radius of gyration: 12.73 Å; Cα contacts (8 Å, |Δi|>4): 143; chains: 1; bounding box: 35×21×30 Å

pLDDT: mean 94.73, std 4.07, range [68.75, 98.19]